Protein AF-A0A2S9INQ8-F1 (afdb_monomer_lite)

pLDDT: mean 70.38, std 12.96, range [42.03, 92.06]

Secondary structure (DSSP, 8-state):
-----HHHHHHHHHHHHHHHHHHHHHHHHHHHHHHHHHHHHHHHHHHHHHHHHHHHHHHHHHHHHHHTT-EEETTTTEEE-

Structure (mmCIF, N/CA/C/O backbone):
data_AF-A0A2S9INQ8-F1
#
_entry.id   AF-A0A2S9INQ8-F1
#
loop_
_atom_site.group_PDB
_atom_site.id
_atom_site.type_symbol
_atom_site.label_atom_id
_atom_site.label_alt_id
_atom_site.label_comp_id
_atom_site.label_asym_id
_atom_site.label_entity_id
_atom_site.label_seq_id
_atom_site.pdbx_PDB_ins_code
_atom_site.Cartn_x
_atom_site.Cartn_y
_atom_site.Cartn_z
_atom_site.occupancy
_atom_site.B_iso_or_equiv
_atom_site.auth_seq_id
_atom_site.auth_comp_id
_atom_site.auth_asym_id
_atom_site.auth_atom_id
_atom_site.pdbx_PDB_model_num
ATOM 1 N N . MET A 1 1 ? 45.915 -22.284 -44.689 1.00 42.03 1 MET A N 1
ATOM 2 C CA . MET A 1 1 ? 46.056 -20.988 -43.989 1.00 42.03 1 MET A CA 1
ATOM 3 C C . MET A 1 1 ? 44.921 -20.088 -44.458 1.00 42.03 1 MET A C 1
ATOM 5 O O . MET A 1 1 ? 44.976 -19.596 -45.576 1.00 42.03 1 MET A O 1
ATOM 9 N N . PHE A 1 2 ? 43.841 -19.973 -43.682 1.00 47.50 2 PHE A N 1
ATOM 10 C CA . PHE A 1 2 ? 42.677 -19.167 -44.064 1.00 47.50 2 PHE A CA 1
ATOM 11 C C . PHE A 1 2 ? 42.991 -17.686 -43.835 1.00 47.50 2 PHE A C 1
ATOM 13 O O . PHE A 1 2 ? 42.899 -17.186 -42.718 1.00 47.50 2 PHE A O 1
ATOM 20 N N . GLY A 1 3 ? 43.426 -16.997 -44.890 1.00 49.81 3 GLY A N 1
ATOM 21 C CA . GLY A 1 3 ? 43.623 -15.552 -44.869 1.00 49.81 3 GLY A CA 1
ATOM 22 C C . GLY A 1 3 ? 42.274 -14.845 -44.865 1.00 49.81 3 GLY A C 1
ATOM 23 O O . GLY A 1 3 ? 41.754 -14.516 -45.929 1.00 49.81 3 GLY A O 1
ATOM 24 N N . LEU A 1 4 ? 41.691 -14.619 -43.683 1.00 54.09 4 LEU A N 1
ATOM 25 C CA . LEU A 1 4 ? 40.587 -13.671 -43.560 1.00 54.09 4 LEU A CA 1
ATOM 26 C C . LEU A 1 4 ? 41.106 -12.297 -43.999 1.00 54.09 4 LEU A C 1
ATOM 28 O O . LEU A 1 4 ? 41.964 -11.702 -43.347 1.00 54.09 4 LEU A O 1
ATOM 32 N N . SER A 1 5 ? 40.597 -11.807 -45.130 1.00 61.47 5 SER A N 1
ATOM 33 C CA . SER A 1 5 ? 40.851 -10.442 -45.584 1.00 61.47 5 SER A CA 1
ATOM 34 C C . SER A 1 5 ? 40.488 -9.465 -44.466 1.00 61.47 5 SER A C 1
ATOM 36 O O . SER A 1 5 ? 39.472 -9.644 -43.792 1.00 61.47 5 SER A O 1
ATOM 38 N N . LYS A 1 6 ? 41.297 -8.416 -44.270 1.00 58.09 6 LYS A N 1
ATOM 39 C CA . LYS A 1 6 ? 41.096 -7.398 -43.220 1.00 58.09 6 LYS A CA 1
ATOM 40 C C . LYS A 1 6 ? 39.657 -6.856 -43.212 1.00 58.09 6 LYS A C 1
ATOM 42 O O . LYS A 1 6 ? 39.108 -6.599 -42.149 1.00 58.09 6 LYS A O 1
ATOM 47 N N . ALA A 1 7 ? 39.015 -6.784 -44.381 1.00 57.16 7 ALA A N 1
ATOM 48 C CA . ALA A 1 7 ? 37.614 -6.393 -44.544 1.00 57.16 7 ALA A CA 1
ATOM 49 C C . ALA A 1 7 ? 36.612 -7.298 -43.793 1.00 57.16 7 ALA A C 1
ATOM 51 O O . ALA A 1 7 ? 35.657 -6.795 -43.206 1.00 57.16 7 ALA A O 1
ATOM 52 N N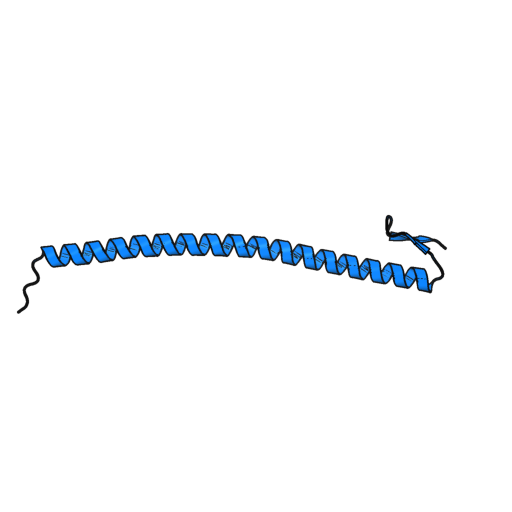 . ALA A 1 8 ? 36.846 -8.613 -43.750 1.00 59.88 8 ALA A N 1
ATOM 53 C CA . ALA A 1 8 ? 36.012 -9.547 -42.994 1.00 59.88 8 ALA A CA 1
ATOM 54 C C . ALA A 1 8 ? 36.172 -9.344 -41.478 1.00 59.88 8 ALA A C 1
ATOM 56 O O . ALA A 1 8 ? 35.197 -9.428 -40.738 1.00 59.88 8 ALA A O 1
ATOM 57 N N . LEU A 1 9 ? 37.381 -8.993 -41.024 1.00 59.78 9 LEU A N 1
ATOM 58 C CA . LEU A 1 9 ? 37.645 -8.675 -39.620 1.00 59.78 9 LEU A CA 1
ATOM 59 C C . LEU A 1 9 ? 36.925 -7.383 -39.184 1.00 59.78 9 LEU A C 1
ATOM 61 O O . LEU A 1 9 ? 36.353 -7.337 -38.096 1.00 59.78 9 LEU A O 1
ATOM 65 N N . TYR A 1 10 ? 36.892 -6.360 -40.047 1.00 60.41 10 TYR A N 1
ATOM 66 C CA . TYR A 1 10 ? 36.178 -5.105 -39.775 1.00 60.41 10 TYR A CA 1
ATOM 67 C C . TYR A 1 10 ? 34.654 -5.270 -39.755 1.00 60.41 10 TYR A C 1
ATOM 69 O O . TYR A 1 10 ? 34.000 -4.689 -38.892 1.00 60.41 10 TYR A O 1
ATOM 77 N N . LEU A 1 11 ? 34.080 -6.081 -40.651 1.00 60.88 11 LEU A N 1
ATOM 78 C CA . LEU A 1 11 ? 32.636 -6.359 -40.660 1.00 60.88 11 LEU A CA 1
ATOM 79 C C . LEU A 1 11 ? 32.187 -7.128 -39.412 1.00 60.88 11 LEU A C 1
ATOM 81 O O . LEU A 1 11 ? 31.159 -6.796 -38.823 1.00 60.88 11 LEU A O 1
ATOM 85 N N . VAL A 1 12 ? 32.980 -8.108 -38.967 1.00 64.12 12 VAL A N 1
ATOM 86 C CA . VAL A 1 12 ? 32.710 -8.841 -37.720 1.00 64.12 12 VAL A CA 1
ATOM 87 C C . VAL A 1 12 ? 32.834 -7.912 -36.509 1.00 64.12 12 VAL A C 1
ATOM 89 O O . VAL A 1 12 ? 31.946 -7.897 -35.659 1.00 64.12 12 VAL A O 1
ATOM 92 N N . GLY A 1 13 ? 33.874 -7.073 -36.455 1.00 61.00 13 GLY A N 1
ATOM 93 C CA . GLY A 1 13 ? 34.045 -6.085 -35.385 1.00 61.00 13 GLY A CA 1
ATOM 94 C C . GLY A 1 13 ? 32.903 -5.063 -35.316 1.00 61.00 13 GLY A C 1
ATOM 95 O O . GLY A 1 13 ? 32.399 -4.779 -34.230 1.00 61.00 13 GLY A O 1
ATOM 96 N N . ALA A 1 14 ? 32.439 -4.565 -36.465 1.00 63.25 14 ALA A N 1
ATOM 97 C CA . ALA A 1 14 ? 31.311 -3.637 -36.544 1.00 63.25 14 ALA A CA 1
ATOM 98 C C . ALA A 1 14 ? 29.987 -4.283 -36.096 1.00 63.25 14 ALA A C 1
ATOM 100 O O . ALA A 1 14 ? 29.201 -3.649 -35.389 1.00 63.25 14 ALA A O 1
ATOM 101 N N . GLY A 1 15 ? 29.760 -5.554 -36.446 1.00 62.00 15 GLY A N 1
ATOM 102 C CA . GLY A 1 15 ? 28.589 -6.311 -35.995 1.00 62.00 15 GLY A CA 1
ATOM 103 C C . GLY A 1 15 ? 28.556 -6.513 -34.478 1.00 62.00 15 GLY A C 1
ATOM 104 O O . GLY A 1 15 ? 27.510 -6.332 -33.854 1.00 62.00 15 GLY A O 1
ATOM 105 N N . ILE A 1 16 ? 29.706 -6.815 -33.867 1.00 70.31 16 ILE A N 1
ATOM 106 C CA . ILE A 1 16 ? 29.826 -6.980 -32.408 1.00 70.31 16 ILE A CA 1
ATOM 107 C C . ILE A 1 16 ? 29.567 -5.651 -31.686 1.00 70.31 16 ILE A C 1
ATOM 109 O O . ILE A 1 16 ? 28.848 -5.624 -30.686 1.00 70.31 16 ILE A O 1
ATOM 113 N N . LEU A 1 17 ? 30.096 -4.540 -32.207 1.00 65.50 17 LEU A N 1
ATOM 114 C CA . LEU A 1 17 ? 29.899 -3.220 -31.605 1.00 65.50 17 LEU A CA 1
ATOM 115 C C . LEU A 1 17 ? 28.423 -2.798 -31.629 1.00 65.50 17 LEU A C 1
ATOM 117 O O . LEU A 1 17 ? 27.890 -2.321 -30.628 1.00 65.50 17 LEU A O 1
ATOM 121 N N . LEU A 1 18 ? 27.744 -3.015 -32.758 1.00 69.88 18 LEU A N 1
ATOM 122 C CA . LEU A 1 18 ? 26.326 -2.694 -32.899 1.00 69.88 18 LEU A CA 1
ATOM 123 C C . LEU A 1 18 ? 25.458 -3.558 -31.974 1.00 69.88 18 LEU A C 1
ATOM 125 O O . LEU A 1 18 ? 24.550 -3.040 -31.322 1.00 69.88 18 LEU A O 1
ATOM 129 N N . ALA A 1 19 ? 25.768 -4.852 -31.853 1.00 67.62 19 ALA A N 1
ATOM 130 C CA . ALA A 1 19 ? 25.082 -5.751 -30.929 1.00 67.62 19 ALA A CA 1
ATOM 131 C C . ALA A 1 19 ? 25.257 -5.320 -29.462 1.00 67.62 19 ALA A C 1
ATOM 133 O O . ALA A 1 19 ? 24.290 -5.345 -28.701 1.00 67.62 19 ALA A O 1
ATOM 134 N N . ALA A 1 20 ? 26.450 -4.856 -29.075 1.00 66.44 20 ALA A N 1
ATOM 135 C CA . ALA A 1 20 ? 26.711 -4.341 -27.731 1.00 66.44 20 ALA A CA 1
ATOM 136 C C . ALA A 1 20 ? 25.902 -3.069 -27.423 1.00 66.44 20 ALA A C 1
ATOM 138 O O . ALA A 1 20 ? 25.348 -2.943 -26.332 1.00 66.44 20 ALA A O 1
ATOM 139 N N . ILE A 1 21 ? 25.765 -2.155 -28.389 1.00 69.75 21 ILE A N 1
ATOM 140 C CA . ILE A 1 21 ? 24.963 -0.929 -28.233 1.00 69.75 21 ILE A CA 1
ATOM 141 C C . ILE A 1 21 ? 23.472 -1.263 -28.098 1.00 69.75 21 ILE A C 1
ATOM 143 O O . ILE A 1 21 ? 22.784 -0.705 -27.242 1.00 69.75 21 ILE A O 1
ATOM 147 N N . ILE A 1 22 ? 22.967 -2.200 -28.906 1.00 68.19 22 ILE A N 1
ATOM 148 C CA . ILE A 1 22 ? 21.569 -2.647 -28.829 1.00 68.19 22 ILE A CA 1
ATOM 149 C C . ILE A 1 22 ? 21.301 -3.342 -27.487 1.00 68.19 22 ILE A C 1
ATOM 151 O O . ILE A 1 22 ? 20.290 -3.050 -26.847 1.00 68.19 22 ILE A O 1
ATOM 155 N N . ALA A 1 23 ? 22.212 -4.203 -27.025 1.00 63.78 23 ALA A N 1
ATOM 156 C CA . ALA A 1 23 ? 22.103 -4.882 -25.734 1.00 63.78 23 ALA A CA 1
ATOM 157 C C . ALA A 1 23 ? 22.146 -3.895 -24.555 1.00 63.78 23 ALA A C 1
ATOM 159 O O . ALA A 1 23 ? 21.309 -3.981 -23.657 1.00 63.78 23 ALA A O 1
ATOM 160 N N . ALA A 1 24 ? 23.045 -2.907 -24.591 1.00 60.53 24 ALA A N 1
ATOM 161 C CA . ALA A 1 24 ? 23.110 -1.850 -23.583 1.00 60.53 24 ALA A CA 1
ATOM 162 C C . ALA A 1 24 ? 21.825 -1.001 -23.562 1.00 60.53 24 ALA A C 1
ATOM 164 O O . ALA A 1 24 ? 21.253 -0.754 -22.502 1.00 60.53 24 ALA A O 1
ATOM 165 N N . GLY A 1 25 ? 21.306 -0.614 -24.731 1.00 58.94 25 GLY A N 1
ATOM 166 C CA . GLY A 1 25 ? 20.053 0.140 -24.843 1.00 58.94 25 GLY A CA 1
ATOM 167 C C . GLY A 1 25 ? 18.799 -0.653 -24.447 1.00 58.94 25 GLY A C 1
ATOM 168 O O . GLY A 1 25 ? 17.788 -0.053 -24.066 1.00 58.94 25 GLY A O 1
ATOM 169 N N . ALA A 1 26 ? 18.840 -1.985 -24.536 1.00 59.31 26 ALA A N 1
ATOM 170 C CA . ALA A 1 26 ? 17.785 -2.872 -24.051 1.00 59.31 26 ALA A CA 1
ATOM 171 C C . ALA A 1 26 ? 17.837 -3.034 -22.524 1.00 59.31 26 ALA A C 1
ATOM 173 O O . ALA A 1 26 ? 16.792 -2.922 -21.883 1.00 59.31 26 ALA A O 1
ATOM 174 N N . ALA A 1 27 ? 19.034 -3.203 -21.951 1.00 56.66 27 ALA A N 1
ATOM 175 C CA . ALA A 1 27 ? 19.248 -3.311 -20.506 1.00 56.66 27 ALA A CA 1
ATOM 176 C C . ALA A 1 27 ? 18.780 -2.052 -19.756 1.00 56.66 27 ALA A C 1
ATOM 178 O O . ALA A 1 27 ? 18.009 -2.137 -18.802 1.00 56.66 27 ALA A O 1
ATOM 179 N N . ILE A 1 28 ? 19.125 -0.865 -20.270 1.00 56.28 28 ILE A N 1
ATOM 180 C CA . ILE A 1 28 ? 18.673 0.412 -19.693 1.00 56.28 28 ILE A CA 1
ATOM 181 C C . ILE A 1 28 ? 17.136 0.493 -19.695 1.00 56.28 28 ILE A C 1
ATOM 183 O O . ILE A 1 28 ? 16.518 0.903 -18.715 1.00 56.28 28 ILE A O 1
ATOM 187 N N . ARG A 1 29 ? 16.479 0.052 -20.775 1.00 56.53 29 ARG A N 1
ATOM 188 C CA . ARG A 1 29 ? 15.009 0.065 -20.859 1.00 56.53 29 ARG A CA 1
ATOM 189 C C . ARG A 1 29 ? 14.335 -0.965 -19.951 1.00 56.53 29 ARG A C 1
ATOM 191 O O . ARG A 1 29 ? 13.228 -0.692 -19.479 1.00 56.53 29 ARG A O 1
ATOM 198 N N . SER A 1 30 ? 14.944 -2.127 -19.713 1.00 54.41 30 SER A N 1
ATOM 199 C CA . SER A 1 30 ? 14.404 -3.117 -18.772 1.00 54.41 30 SER A CA 1
ATOM 200 C C . SER A 1 30 ? 14.516 -2.652 -17.326 1.00 54.41 30 SER A C 1
ATOM 202 O O . SER A 1 30 ? 13.543 -2.799 -16.586 1.00 54.41 30 SER A O 1
ATOM 204 N N . ASP A 1 31 ? 15.628 -2.018 -16.952 1.00 54.69 31 ASP A N 1
ATOM 205 C CA . ASP A 1 31 ? 15.823 -1.512 -15.592 1.00 54.69 31 ASP A CA 1
ATOM 206 C C . ASP A 1 31 ? 14.874 -0.354 -15.279 1.00 54.69 31 ASP A C 1
ATOM 208 O O . ASP A 1 31 ? 14.209 -0.374 -14.245 1.00 54.69 31 ASP A O 1
ATOM 212 N N . LEU A 1 32 ? 14.672 0.594 -16.205 1.00 54.19 32 LEU A N 1
ATOM 213 C CA . LEU A 1 32 ? 13.684 1.662 -15.993 1.00 54.19 32 LEU A CA 1
ATOM 214 C C . LEU A 1 32 ? 12.248 1.126 -15.841 1.00 54.19 32 LEU A C 1
ATOM 216 O O . LEU A 1 32 ? 11.482 1.632 -15.019 1.00 54.19 32 LEU A O 1
ATOM 220 N N . LYS A 1 33 ? 11.868 0.083 -16.594 1.00 56.47 33 LYS A N 1
ATOM 221 C CA . LYS A 1 33 ? 10.556 -0.571 -16.427 1.00 56.47 33 LYS A CA 1
ATOM 222 C C . LYS A 1 33 ? 10.437 -1.326 -15.102 1.00 56.47 33 LYS A C 1
ATOM 224 O O . LYS A 1 33 ? 9.333 -1.394 -14.560 1.00 56.47 33 LYS A O 1
ATOM 229 N N . ALA A 1 34 ? 11.524 -1.913 -14.607 1.00 57.19 34 ALA A N 1
ATOM 230 C CA . ALA A 1 34 ? 11.541 -2.634 -13.339 1.00 57.19 34 ALA A CA 1
ATOM 231 C C . ALA A 1 34 ? 11.432 -1.674 -12.145 1.00 57.19 34 ALA A C 1
ATOM 233 O O . ALA A 1 34 ? 10.598 -1.893 -11.266 1.00 57.19 34 ALA A O 1
ATOM 234 N N . VAL A 1 35 ? 12.186 -0.571 -12.163 1.00 55.50 35 VAL A N 1
ATOM 235 C CA . VAL A 1 35 ? 12.182 0.453 -11.104 1.00 55.50 35 VAL A CA 1
ATOM 236 C C . VAL A 1 35 ? 10.805 1.110 -10.972 1.00 55.50 35 VAL A C 1
ATOM 238 O O . VAL A 1 35 ? 10.2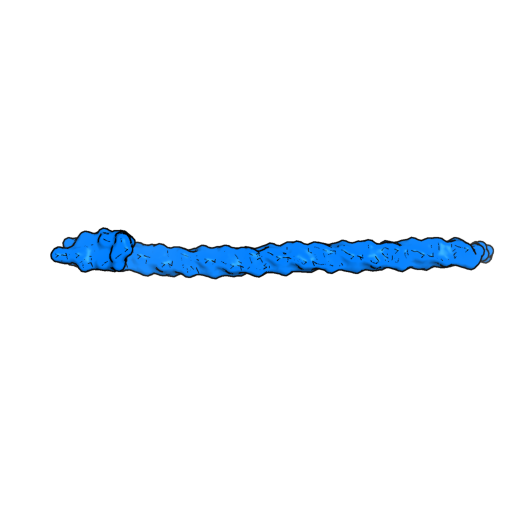42 1.132 -9.879 1.00 55.50 35 VAL A O 1
ATOM 241 N N . GLY A 1 36 ? 10.189 1.527 -12.087 1.00 57.78 36 GLY A N 1
ATOM 242 C CA . GLY A 1 36 ? 8.859 2.154 -12.057 1.00 57.78 36 GLY A CA 1
ATOM 243 C C . GLY A 1 36 ? 7.733 1.229 -11.568 1.00 57.78 36 GLY A C 1
ATOM 244 O O . GLY A 1 36 ? 6.727 1.697 -11.038 1.00 57.78 36 GLY A O 1
ATOM 245 N N . ARG A 1 37 ? 7.888 -0.097 -11.701 1.00 58.62 37 ARG A N 1
ATOM 246 C CA . ARG A 1 37 ? 6.936 -1.075 -11.142 1.00 58.62 37 ARG A CA 1
ATOM 247 C C . ARG A 1 37 ? 7.161 -1.321 -9.656 1.00 58.62 37 ARG A C 1
ATOM 249 O O . ARG A 1 37 ? 6.185 -1.515 -8.935 1.00 58.62 37 ARG A O 1
ATOM 256 N N . PHE A 1 38 ? 8.408 -1.311 -9.198 1.00 58.56 38 PHE A N 1
ATOM 257 C CA . PHE A 1 38 ? 8.740 -1.524 -7.790 1.00 58.56 38 PHE A CA 1
ATOM 258 C C . PHE A 1 38 ? 8.197 -0.400 -6.907 1.00 58.56 38 PHE A C 1
ATOM 260 O O . PHE A 1 38 ? 7.520 -0.665 -5.917 1.00 58.56 38 PHE A O 1
ATOM 267 N N . GLU A 1 39 ? 8.399 0.849 -7.321 1.00 60.84 39 GLU A N 1
ATOM 268 C CA . GLU A 1 39 ? 7.982 2.031 -6.560 1.00 60.84 39 GLU A CA 1
ATOM 269 C C . GLU A 1 39 ? 6.448 2.163 -6.479 1.00 60.84 39 GLU A C 1
ATOM 271 O O . GLU A 1 39 ? 5.877 2.446 -5.419 1.00 60.84 39 GLU A O 1
ATOM 276 N N . ALA A 1 40 ? 5.753 1.836 -7.576 1.00 60.88 40 ALA A N 1
ATOM 277 C CA . ALA A 1 40 ? 4.294 1.760 -7.600 1.00 60.88 40 ALA A CA 1
ATOM 278 C C . ALA A 1 40 ? 3.763 0.622 -6.709 1.00 60.88 40 ALA A C 1
ATOM 280 O O . ALA A 1 40 ? 2.8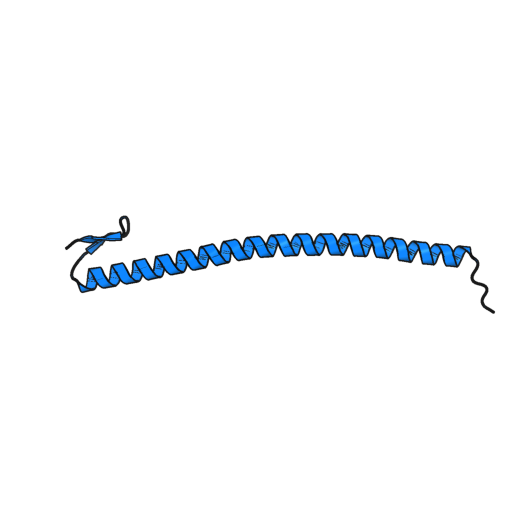13 0.815 -5.950 1.00 60.88 40 ALA A O 1
ATOM 281 N N . THR A 1 41 ? 4.397 -0.554 -6.754 1.00 65.69 41 THR A N 1
ATOM 282 C CA . THR A 1 41 ? 3.999 -1.708 -5.931 1.00 65.69 41 THR A CA 1
ATOM 283 C C . THR A 1 41 ? 4.219 -1.431 -4.449 1.00 65.69 41 THR A C 1
ATOM 285 O O . THR A 1 41 ? 3.387 -1.802 -3.624 1.00 65.69 41 THR A O 1
ATOM 288 N N . GLU A 1 42 ? 5.303 -0.748 -4.087 1.00 66.81 42 GLU A N 1
ATOM 289 C CA . GLU A 1 42 ? 5.590 -0.413 -2.697 1.00 66.81 42 GLU A CA 1
ATOM 290 C C . GLU A 1 42 ? 4.616 0.626 -2.137 1.00 66.81 42 GLU A C 1
ATOM 292 O O . GLU A 1 42 ? 4.136 0.465 -1.014 1.00 66.81 42 GLU A O 1
ATOM 297 N N . THR A 1 43 ? 4.247 1.628 -2.936 1.00 64.69 43 THR A N 1
ATOM 298 C CA . THR A 1 43 ? 3.200 2.598 -2.577 1.00 64.69 43 THR A CA 1
ATOM 299 C C . THR A 1 43 ? 1.856 1.907 -2.345 1.00 64.69 43 THR A C 1
ATOM 301 O O . THR A 1 43 ? 1.217 2.123 -1.316 1.00 64.69 43 THR A O 1
ATOM 304 N N . VAL A 1 44 ? 1.452 1.009 -3.249 1.00 65.81 44 VAL A N 1
ATOM 305 C CA . VAL A 1 44 ? 0.210 0.230 -3.109 1.00 65.81 44 VAL A CA 1
ATOM 306 C C . VAL A 1 44 ? 0.269 -0.708 -1.901 1.00 65.81 44 VAL A C 1
ATOM 308 O O . VAL A 1 44 ? -0.702 -0.823 -1.156 1.00 65.81 44 VAL A O 1
ATOM 311 N N . ARG A 1 45 ? 1.411 -1.360 -1.657 1.00 73.19 45 ARG A N 1
ATOM 312 C CA . ARG A 1 45 ? 1.609 -2.238 -0.495 1.00 73.19 45 ARG A CA 1
ATOM 313 C C . ARG A 1 45 ? 1.489 -1.465 0.817 1.00 73.19 45 ARG A C 1
ATOM 315 O O . ARG A 1 45 ? 0.828 -1.954 1.729 1.00 73.19 45 ARG A O 1
ATOM 322 N N . LYS A 1 46 ? 2.097 -0.276 0.908 1.00 71.75 46 LYS A N 1
ATOM 323 C CA . LYS A 1 46 ? 1.976 0.611 2.076 1.00 71.75 46 LYS A CA 1
ATOM 324 C C . LYS A 1 46 ? 0.530 1.065 2.272 1.00 71.75 46 LYS A C 1
ATOM 326 O O . LYS A 1 46 ? -0.009 0.859 3.351 1.00 71.75 46 LYS A O 1
ATOM 331 N N . GLY A 1 47 ? -0.133 1.539 1.215 1.00 65.38 47 GLY A N 1
ATOM 332 C CA . GLY A 1 47 ? -1.541 1.946 1.279 1.00 65.38 47 GLY A CA 1
ATOM 333 C C . GLY A 1 47 ? -2.482 0.825 1.736 1.00 65.38 47 GLY A C 1
ATOM 334 O O . GLY A 1 47 ? -3.352 1.052 2.571 1.00 65.38 47 GLY A O 1
ATOM 335 N N . ASN A 1 48 ? -2.272 -0.408 1.263 1.00 69.44 48 ASN A N 1
ATOM 336 C CA . ASN A 1 48 ? -3.052 -1.568 1.705 1.00 69.44 48 ASN A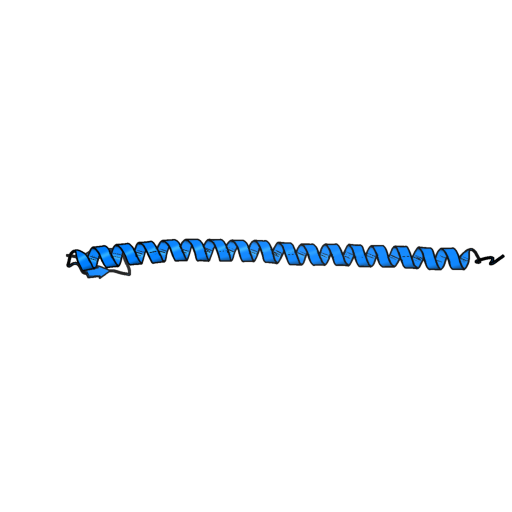 CA 1
ATOM 337 C C . ASN A 1 48 ? -2.764 -1.964 3.161 1.00 69.44 48 ASN A C 1
ATOM 339 O O . ASN A 1 48 ? -3.684 -2.363 3.875 1.00 69.44 48 ASN A O 1
ATOM 343 N N . ALA A 1 49 ? -1.511 -1.862 3.614 1.00 78.50 49 ALA A N 1
ATOM 344 C CA . ALA A 1 49 ? -1.151 -2.145 5.003 1.00 78.50 49 ALA A CA 1
ATOM 345 C C . ALA A 1 49 ? -1.782 -1.128 5.969 1.00 78.50 49 ALA A C 1
ATOM 347 O O . ALA A 1 49 ? -2.349 -1.522 6.992 1.00 78.50 49 ALA A O 1
ATOM 348 N N . ASP A 1 50 ? -1.755 0.156 5.611 1.00 76.88 50 ASP A N 1
ATOM 349 C CA . ASP A 1 50 ? -2.372 1.226 6.397 1.00 76.88 50 ASP A CA 1
ATOM 350 C C . ASP A 1 50 ? -3.897 1.077 6.431 1.00 76.88 50 ASP A C 1
ATOM 352 O O . ASP A 1 50 ? -4.499 1.115 7.507 1.00 76.88 50 ASP A O 1
ATOM 356 N N . ALA A 1 51 ? -4.524 0.799 5.283 1.00 72.25 51 ALA A N 1
ATOM 357 C CA . ALA A 1 51 ? -5.956 0.517 5.205 1.00 72.25 51 ALA A CA 1
ATOM 358 C C . ALA A 1 51 ? -6.352 -0.705 6.052 1.00 72.25 51 ALA A C 1
ATOM 360 O O . ALA A 1 51 ? -7.358 -0.665 6.760 1.00 72.25 51 ALA A O 1
ATOM 361 N N . GLY A 1 52 ? -5.541 -1.767 6.038 1.00 76.50 52 GLY A N 1
ATOM 362 C CA . GLY A 1 52 ? -5.744 -2.947 6.878 1.00 76.50 52 GLY A CA 1
ATOM 363 C C . GLY A 1 52 ? -5.655 -2.632 8.373 1.00 76.50 52 GLY A C 1
ATOM 364 O O . GLY A 1 52 ? -6.509 -3.064 9.146 1.00 76.50 52 GLY A O 1
ATOM 365 N N . SER A 1 53 ? -4.670 -1.828 8.787 1.00 78.38 53 SER A N 1
ATOM 366 C CA . SER A 1 53 ? -4.529 -1.396 10.185 1.00 78.38 53 SER A CA 1
ATOM 367 C C . SER A 1 53 ? -5.716 -0.549 10.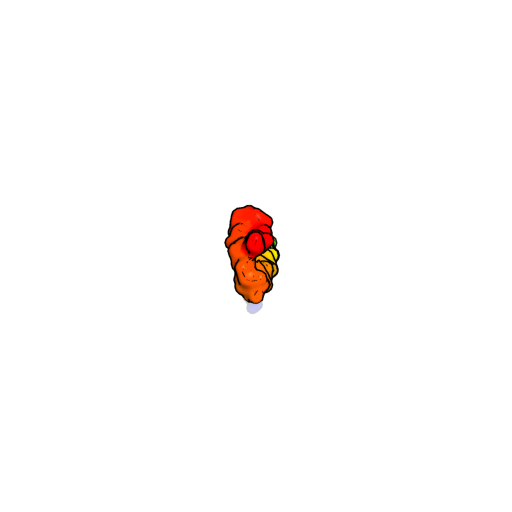649 1.00 78.38 53 SER A C 1
ATOM 369 O O . SER A 1 53 ? -6.220 -0.744 11.757 1.00 78.38 53 SER A O 1
ATOM 371 N N . ILE A 1 54 ? -6.193 0.367 9.803 1.00 79.12 54 ILE A N 1
ATOM 372 C CA . ILE A 1 54 ? -7.363 1.203 10.093 1.00 79.12 54 ILE A CA 1
ATOM 373 C C . ILE A 1 54 ? -8.619 0.335 10.206 1.00 79.12 54 ILE A C 1
ATOM 375 O O . ILE A 1 54 ? -9.350 0.454 11.186 1.00 79.12 54 ILE A O 1
ATOM 379 N N . ALA A 1 55 ? -8.835 -0.585 9.263 1.00 76.19 55 ALA A N 1
ATOM 380 C CA . ALA A 1 55 ? -9.987 -1.482 9.281 1.00 76.19 55 ALA A CA 1
ATOM 381 C C . ALA A 1 55 ? -10.030 -2.351 10.548 1.00 76.19 55 ALA A C 1
ATOM 383 O O . ALA A 1 55 ? -11.099 -2.525 11.138 1.00 76.19 55 ALA A O 1
ATOM 384 N N . GLU A 1 56 ? -8.881 -2.859 11.000 1.00 81.62 56 GLU A N 1
ATOM 385 C CA . GLU A 1 56 ? -8.809 -3.658 12.225 1.00 81.62 56 GLU A CA 1
ATOM 386 C C . GLU A 1 56 ? -9.091 -2.812 13.475 1.00 81.62 56 GLU A C 1
ATOM 388 O O . GLU A 1 56 ? -9.844 -3.236 14.353 1.00 81.62 56 GLU A O 1
ATOM 393 N N . LYS A 1 57 ? -8.581 -1.573 13.532 1.00 81.56 57 LYS A N 1
ATOM 394 C CA . LYS A 1 57 ? -8.898 -0.625 14.615 1.00 81.56 57 LYS A CA 1
ATOM 395 C C . LYS A 1 57 ? -10.386 -0.282 14.656 1.00 81.56 57 LYS A C 1
ATOM 397 O O . LYS A 1 57 ? -10.979 -0.313 15.733 1.00 81.56 57 LYS A O 1
ATOM 402 N N . SER A 1 58 ? -11.005 -0.008 13.508 1.00 75.06 58 SER A N 1
ATOM 403 C CA . SER A 1 58 ? -12.445 0.260 13.418 1.00 75.06 58 SER A CA 1
ATOM 404 C C . SER A 1 58 ? -13.274 -0.960 13.822 1.00 75.06 58 SER A C 1
ATOM 406 O O . SER A 1 58 ? -14.248 -0.821 14.559 1.00 75.06 58 SER A O 1
ATOM 408 N N . ARG A 1 59 ? -12.866 -2.175 13.427 1.00 83.25 59 ARG A N 1
ATOM 409 C CA . ARG A 1 59 ? -13.494 -3.426 13.890 1.00 83.25 59 ARG A CA 1
ATOM 410 C C . ARG A 1 59 ? -13.397 -3.603 15.399 1.00 83.25 59 ARG A C 1
ATOM 412 O O . ARG A 1 59 ? -14.377 -4.011 16.022 1.00 83.25 59 ARG A O 1
ATOM 419 N N . TYR A 1 60 ? -12.233 -3.324 15.977 1.00 88.88 60 TYR A N 1
ATOM 420 C CA . TYR A 1 60 ? -12.030 -3.395 17.419 1.00 88.88 60 TYR A CA 1
ATOM 421 C C . TYR A 1 60 ? -12.921 -2.387 18.156 1.00 88.88 60 TYR A C 1
ATOM 423 O O . TYR A 1 60 ? -13.633 -2.771 19.082 1.00 88.88 60 TYR A O 1
ATOM 431 N N . ALA A 1 61 ? -12.948 -1.130 17.702 1.00 85.38 61 ALA A N 1
ATOM 432 C CA . ALA A 1 61 ? -13.772 -0.071 18.285 1.00 85.38 61 ALA A CA 1
ATOM 433 C C . ALA A 1 61 ? -15.275 -0.393 18.213 1.00 85.38 61 ALA A C 1
ATOM 435 O O . ALA A 1 61 ? -15.974 -0.286 19.220 1.00 85.38 61 ALA A O 1
ATOM 436 N N . LEU A 1 62 ? -15.749 -0.883 17.064 1.00 89.06 62 LEU A N 1
ATOM 437 C CA . LEU A 1 62 ? -17.124 -1.351 16.876 1.00 89.06 62 LEU A CA 1
ATOM 438 C C . LEU A 1 62 ? -17.485 -2.465 17.866 1.00 89.06 62 LEU A C 1
ATOM 440 O O . LEU A 1 62 ? -18.499 -2.376 18.556 1.00 89.06 62 LEU A O 1
ATOM 444 N N . ARG A 1 63 ? -16.654 -3.514 17.954 1.00 90.50 63 ARG A N 1
ATOM 445 C CA . ARG A 1 63 ? -16.890 -4.633 18.882 1.00 90.50 63 ARG A CA 1
ATOM 446 C C . ARG A 1 63 ? -16.927 -4.165 20.327 1.00 90.50 63 ARG A C 1
ATOM 448 O O . ARG A 1 63 ? -17.784 -4.611 21.079 1.00 90.50 63 ARG A O 1
ATOM 455 N N . HIS A 1 64 ? -16.004 -3.290 20.712 1.00 90.62 64 HIS A N 1
ATOM 456 C CA . HIS A 1 64 ? -15.948 -2.765 22.070 1.00 90.62 64 HIS A CA 1
ATOM 457 C C . HIS A 1 64 ? -17.203 -1.952 22.408 1.00 90.62 64 HIS A C 1
ATOM 459 O O . HIS A 1 64 ? -17.795 -2.166 23.461 1.00 90.62 64 HIS A O 1
ATOM 465 N N . CYS A 1 65 ? -17.651 -1.102 21.482 1.00 91.81 65 CYS A N 1
ATOM 466 C CA . CYS A 1 65 ? -18.854 -0.294 21.643 1.00 91.81 65 CYS A CA 1
ATOM 467 C C . CYS A 1 65 ? -20.122 -1.144 21.804 1.00 91.81 65 CYS A C 1
ATOM 469 O O . CYS A 1 65 ? -20.853 -0.994 22.781 1.00 91.81 65 CYS A O 1
ATOM 471 N N . ILE A 1 66 ? -20.332 -2.103 20.894 1.00 91.25 66 ILE A N 1
ATOM 472 C CA . ILE A 1 66 ? -21.498 -2.997 20.930 1.00 91.25 66 ILE A CA 1
ATOM 473 C C . ILE A 1 66 ? -21.488 -3.856 22.199 1.00 91.25 66 ILE A C 1
ATOM 475 O O . ILE A 1 66 ? -22.521 -4.014 22.845 1.00 91.25 66 ILE A O 1
ATOM 479 N N . ASN A 1 67 ? -20.326 -4.386 22.596 1.00 92.06 67 ASN A N 1
ATOM 480 C CA . ASN A 1 67 ? -20.207 -5.169 23.829 1.00 92.06 67 ASN A CA 1
ATOM 481 C C . ASN A 1 67 ? -20.490 -4.332 25.088 1.00 92.06 67 ASN A C 1
ATOM 483 O O . ASN A 1 67 ? -20.928 -4.885 26.093 1.00 92.06 67 ASN A O 1
ATOM 487 N N . GLY A 1 68 ? -20.252 -3.018 25.038 1.00 89.06 68 GLY A N 1
ATOM 488 C CA . GLY A 1 68 ? -20.612 -2.061 26.087 1.00 89.06 68 GLY A CA 1
ATOM 489 C C . GLY A 1 68 ? -22.073 -1.600 26.049 1.00 89.06 68 GLY A C 1
ATOM 490 O O . GLY A 1 68 ? -22.442 -0.729 26.831 1.00 89.06 68 GLY A O 1
ATOM 491 N N . GLY A 1 69 ? -22.895 -2.148 25.147 1.00 91.19 69 GLY A N 1
ATOM 492 C CA . GLY A 1 69 ? -24.300 -1.774 24.978 1.00 91.19 69 GLY A CA 1
ATOM 493 C C . GLY A 1 69 ? -24.526 -0.458 24.230 1.00 91.19 69 GLY A C 1
ATOM 494 O O . GLY A 1 69 ? -25.643 0.045 24.248 1.00 91.19 69 GLY A O 1
ATOM 495 N N . GLY A 1 70 ? -23.490 0.098 23.597 1.00 90.75 70 GLY A N 1
ATOM 496 C CA . GLY A 1 70 ? -23.574 1.341 22.834 1.00 90.75 70 GLY A CA 1
ATOM 497 C C . GLY A 1 70 ? -23.837 1.144 21.336 1.00 90.75 70 GLY A C 1
ATOM 498 O O . GLY A 1 70 ? -23.770 0.035 20.797 1.00 90.75 70 GLY A O 1
ATOM 499 N N . VAL A 1 71 ? -24.096 2.253 20.646 1.00 89.62 71 VAL A N 1
ATOM 500 C CA . VAL A 1 71 ? -24.256 2.356 19.192 1.00 89.62 71 VAL A CA 1
ATOM 501 C C . VAL A 1 71 ? -23.000 2.983 18.591 1.00 89.62 71 VAL A C 1
ATOM 503 O O . VAL A 1 71 ? -22.574 4.069 18.979 1.00 89.62 71 VAL A O 1
ATOM 506 N N . TYR A 1 72 ? -22.385 2.289 17.632 1.00 89.06 72 TYR A N 1
ATOM 507 C CA . TYR A 1 72 ? -21.168 2.762 16.973 1.00 89.06 72 TYR A CA 1
ATOM 508 C C . TYR A 1 72 ? -21.490 3.634 15.755 1.00 89.06 72 TYR A C 1
ATOM 510 O O . TYR A 1 72 ? -22.174 3.186 14.830 1.00 89.06 72 TYR A O 1
ATOM 518 N N . VAL A 1 73 ? -20.940 4.848 15.716 1.00 87.75 73 VAL A N 1
ATOM 519 C CA . VAL A 1 73 ? -21.110 5.799 14.611 1.00 87.75 73 VAL A CA 1
ATOM 520 C C . VAL A 1 73 ? -19.927 5.682 13.656 1.00 87.75 73 VAL A C 1
ATOM 522 O O . VAL A 1 73 ? -18.826 6.142 13.948 1.00 87.75 73 VAL A O 1
ATOM 525 N N . PHE A 1 74 ? -20.141 5.083 12.484 1.00 80.44 74 PHE A N 1
ATOM 526 C CA . PHE A 1 74 ? -19.068 4.855 11.504 1.00 80.44 74 PHE A CA 1
ATOM 527 C C . PHE A 1 74 ? -18.476 6.144 10.919 1.00 80.44 74 PHE A C 1
ATOM 529 O O . PHE A 1 74 ? -17.304 6.154 10.554 1.00 80.44 74 PHE A O 1
ATOM 536 N N . GLU A 1 75 ? -19.262 7.221 10.840 1.00 80.38 75 GLU A N 1
ATOM 537 C CA . GLU A 1 75 ? -18.817 8.512 10.297 1.00 80.38 75 GLU A CA 1
ATOM 538 C C . GLU A 1 75 ? -17.794 9.211 11.201 1.00 80.38 75 GLU A C 1
ATOM 540 O O . GLU A 1 75 ? -16.867 9.850 10.709 1.00 80.38 75 GLU A O 1
ATOM 545 N N . THR A 1 76 ? -17.945 9.077 12.521 1.00 83.94 76 THR A N 1
ATOM 546 C CA . THR A 1 76 ? -17.116 9.776 13.518 1.00 83.94 76 THR A CA 1
ATOM 547 C C . THR A 1 76 ? -16.198 8.834 14.298 1.00 83.94 76 THR A C 1
ATOM 549 O O . THR A 1 76 ? -15.278 9.285 14.976 1.00 83.94 76 THR A O 1
ATOM 552 N N . GLY A 1 77 ? -16.435 7.523 14.217 1.00 80.12 77 GLY A N 1
ATOM 553 C CA . GLY A 1 77 ? -15.775 6.504 15.028 1.00 80.12 77 GLY A CA 1
ATOM 554 C C . GLY A 1 77 ? -16.181 6.521 16.505 1.00 80.12 77 GLY A C 1
ATOM 555 O O . GLY A 1 77 ? -15.529 5.851 17.309 1.00 80.12 77 GLY A O 1
ATOM 556 N N . ALA A 1 78 ? -17.214 7.286 16.870 1.00 85.62 78 ALA A N 1
ATOM 557 C CA . ALA A 1 78 ? -17.680 7.425 18.244 1.00 85.62 78 ALA A CA 1
ATOM 558 C C . ALA A 1 78 ? -18.537 6.229 18.691 1.00 85.62 78 ALA A C 1
ATOM 560 O O . ALA A 1 78 ? -19.145 5.534 17.875 1.00 85.62 78 ALA A O 1
ATOM 561 N N . CYS A 1 79 ? -18.588 6.013 20.006 1.00 87.56 79 CYS A N 1
ATOM 562 C CA . CYS A 1 79 ? -19.523 5.097 20.646 1.00 87.56 79 CYS A CA 1
ATOM 563 C C . CYS A 1 79 ? -20.504 5.902 21.499 1.00 87.56 79 CYS A C 1
ATOM 565 O O . CYS A 1 79 ? -20.077 6.603 22.417 1.00 87.56 79 CYS A O 1
ATOM 567 N N . GLU A 1 80 ? -21.790 5.812 21.179 1.00 87.62 80 GLU A N 1
ATOM 568 C CA . GLU A 1 80 ? -22.875 6.467 21.913 1.00 87.62 80 GLU A CA 1
ATOM 569 C C . GLU A 1 80 ? -23.550 5.457 22.846 1.00 87.62 80 GLU A C 1
ATOM 571 O O . GLU A 1 80 ? -23.739 4.304 22.461 1.00 87.62 80 GLU A O 1
ATOM 576 N N . HIS A 1 81 ? -23.889 5.872 24.068 1.00 75.62 81 HIS A N 1
ATOM 577 C CA . HIS A 1 81 ? -24.511 5.032 25.099 1.00 75.62 81 HIS A CA 1
ATOM 578 C C . HIS A 1 81 ? -25.907 5.536 25.454 1.00 75.62 81 HIS A C 1
ATOM 580 O O . HIS A 1 81 ? -26.068 6.775 25.551 1.00 75.62 81 HIS A O 1
#

Organism: NCBI:txid2670329

Radius of gyration: 31.75 Å; chains: 1; bounding box: 71×31×72 Å

Foldseek 3Di:
D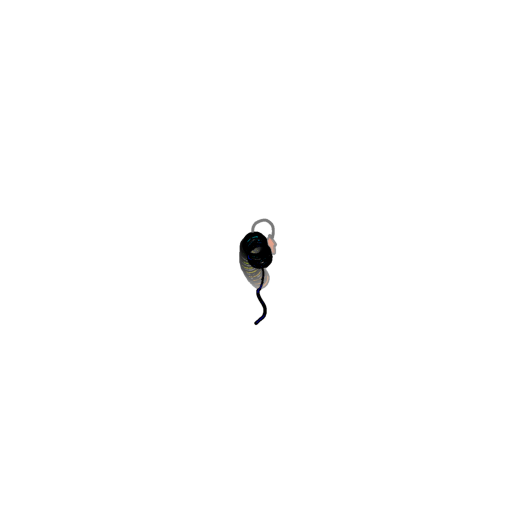DPPDVVNVVVVVVVVVVVVVVVVVVVVVVVVVVVVVVVVVVVVVVVVVVVVVVVVVLVVLCVVLVVVVFDADPVVRDTHD

Sequence (81 aa):
MFGLSKAALYLVGAGILLAAIIAAGAAIRSDLKAVGRFEATETVRKGNADAGSIAEKSRYALRHCINGGGVYVFETGACEH